Protein AF-A0A1H3JL12-F1 (afdb_monomer)

Structure (mmCIF, N/CA/C/O backbone):
data_AF-A0A1H3JL12-F1
#
_entry.id   AF-A0A1H3JL12-F1
#
loop_
_atom_site.group_PDB
_atom_site.id
_atom_site.type_symbol
_atom_site.label_atom_id
_atom_site.label_alt_id
_atom_site.label_comp_id
_atom_site.label_asym_id
_atom_site.label_entity_id
_atom_site.label_seq_id
_atom_site.pdbx_PDB_ins_code
_atom_site.Cartn_x
_atom_site.Cartn_y
_atom_site.Cartn_z
_atom_site.occupancy
_atom_site.B_iso_or_equiv
_atom_site.auth_seq_id
_atom_site.auth_comp_id
_atom_site.auth_asym_id
_atom_site.auth_atom_id
_atom_site.pdbx_PDB_model_num
ATOM 1 N N . MET A 1 1 ? -4.966 -28.910 -11.181 1.00 31.55 1 MET A N 1
ATOM 2 C CA . MET A 1 1 ? -4.082 -27.779 -10.837 1.00 31.55 1 MET A CA 1
ATOM 3 C C . MET A 1 1 ? -4.865 -26.517 -11.137 1.00 31.55 1 MET A C 1
ATOM 5 O O . MET A 1 1 ? -4.884 -26.071 -12.277 1.00 31.55 1 MET A O 1
ATOM 9 N N . ASP A 1 2 ? -5.609 -26.031 -10.147 1.00 31.23 2 ASP A N 1
ATOM 10 C CA . ASP A 1 2 ? -6.375 -24.792 -10.249 1.00 31.23 2 ASP A CA 1
ATOM 11 C C . ASP A 1 2 ? -5.407 -23.614 -10.208 1.00 31.23 2 ASP A C 1
ATOM 13 O O . ASP A 1 2 ? -4.906 -23.225 -9.154 1.00 31.23 2 ASP A O 1
ATOM 17 N N . VAL A 1 3 ? -5.101 -23.073 -11.386 1.00 41.12 3 VAL A N 1
ATOM 18 C CA . VAL A 1 3 ? -4.486 -21.753 -11.497 1.00 41.12 3 VAL A CA 1
ATOM 19 C C . VAL A 1 3 ? -5.479 -20.785 -10.875 1.00 41.12 3 VAL A C 1
ATOM 21 O O . VAL A 1 3 ? -6.585 -20.627 -11.393 1.00 41.12 3 VAL A O 1
ATOM 24 N N . LEU A 1 4 ? -5.095 -20.194 -9.743 1.00 40.97 4 LEU A N 1
ATOM 25 C CA . LEU A 1 4 ? -5.837 -19.158 -9.037 1.00 40.97 4 LEU A CA 1
ATOM 26 C C . LEU A 1 4 ? -6.326 -18.120 -10.055 1.00 40.97 4 LEU A C 1
ATOM 28 O O . LEU A 1 4 ? -5.574 -17.254 -10.500 1.00 40.97 4 LEU A O 1
ATOM 32 N N . LYS A 1 5 ? -7.601 -18.217 -10.446 1.00 38.97 5 LYS A N 1
ATOM 33 C CA . LYS A 1 5 ? -8.329 -17.137 -11.110 1.00 38.97 5 LYS A CA 1
ATOM 34 C C . LYS A 1 5 ? -8.512 -16.049 -10.059 1.00 38.97 5 LYS A C 1
ATOM 36 O O . LYS A 1 5 ? -9.578 -15.932 -9.463 1.00 38.97 5 LYS A O 1
ATOM 41 N N . GLY A 1 6 ? -7.450 -15.289 -9.804 1.00 45.22 6 GLY A N 1
ATOM 42 C CA . GLY A 1 6 ? -7.568 -13.999 -9.152 1.00 45.22 6 GLY A CA 1
ATOM 43 C C . GLY A 1 6 ? -8.595 -13.202 -9.943 1.00 45.22 6 GLY A C 1
ATOM 44 O O . GLY A 1 6 ? -8.443 -12.998 -11.152 1.00 45.22 6 GLY A O 1
ATOM 45 N N . THR A 1 7 ? -9.712 -12.867 -9.308 1.00 47.78 7 THR A N 1
ATOM 46 C CA . THR A 1 7 ? -10.711 -11.975 -9.886 1.00 47.78 7 THR A CA 1
ATOM 47 C C . THR A 1 7 ? -10.002 -10.656 -10.178 1.00 47.78 7 THR A C 1
ATOM 49 O O . THR A 1 7 ? -9.762 -9.862 -9.278 1.00 47.78 7 THR A O 1
ATOM 52 N N . ARG A 1 8 ? -9.642 -10.424 -11.448 1.00 59.06 8 ARG A N 1
ATOM 53 C CA . ARG A 1 8 ? -8.947 -9.201 -11.902 1.00 59.06 8 ARG A CA 1
ATOM 54 C C . ARG A 1 8 ? -9.769 -7.924 -11.688 1.00 59.06 8 ARG A C 1
ATOM 56 O O . ARG A 1 8 ? -9.267 -6.828 -11.869 1.00 59.06 8 ARG A O 1
ATOM 63 N N . THR A 1 9 ? -11.037 -8.069 -11.322 1.00 63.19 9 THR A N 1
ATOM 64 C CA . THR A 1 9 ? -12.017 -6.998 -11.175 1.00 63.19 9 THR A CA 1
ATOM 65 C C . THR A 1 9 ? -12.471 -6.895 -9.725 1.00 63.19 9 THR A C 1
ATOM 67 O O . THR A 1 9 ? -12.793 -7.909 -9.104 1.00 63.19 9 THR A O 1
ATOM 70 N N . GLY A 1 10 ? -12.567 -5.673 -9.206 1.00 78.81 10 GLY A N 1
ATOM 71 C CA . GLY A 1 10 ? -13.018 -5.400 -7.840 1.00 78.81 10 GLY A CA 1
ATOM 72 C C . GLY A 1 10 ? -12.094 -4.442 -7.098 1.00 78.81 10 GLY A C 1
ATOM 73 O O . GLY A 1 10 ? -11.065 -4.014 -7.616 1.00 78.81 10 GLY A O 1
ATOM 74 N N . THR A 1 11 ? -12.479 -4.057 -5.887 1.00 88.38 11 THR A N 1
ATOM 75 C CA . THR A 1 11 ? -11.679 -3.172 -5.034 1.00 88.38 11 THR A CA 1
ATOM 76 C C . THR A 1 11 ? -10.364 -3.862 -4.652 1.00 88.38 11 THR A C 1
ATOM 78 O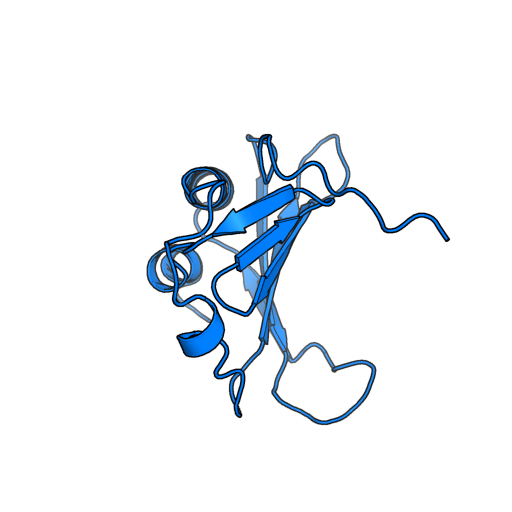 O . THR A 1 11 ? -10.403 -4.958 -4.100 1.00 88.38 11 THR A O 1
ATOM 81 N N . LEU A 1 12 ? -9.217 -3.225 -4.918 1.00 92.12 12 LEU A N 1
ATOM 82 C CA . LEU A 1 12 ? -7.890 -3.778 -4.612 1.00 92.12 12 LEU A CA 1
ATOM 83 C C . LEU A 1 12 ? -7.690 -3.924 -3.100 1.00 92.12 12 LEU A C 1
ATOM 85 O O . LEU A 1 12 ? -7.265 -4.965 -2.617 1.00 92.12 12 LEU A O 1
ATOM 89 N N . VAL A 1 13 ? -8.038 -2.882 -2.346 1.00 94.44 13 VAL A N 1
ATOM 90 C CA . VAL A 1 13 ? -8.000 -2.881 -0.878 1.00 94.44 13 VAL A CA 1
ATOM 91 C C . VAL A 1 13 ? -9.240 -2.206 -0.321 1.00 94.44 13 VAL A C 1
ATOM 93 O O . VAL A 1 13 ? -9.699 -1.197 -0.846 1.00 94.44 13 VAL A O 1
ATOM 96 N N . ALA A 1 14 ? -9.804 -2.725 0.765 1.00 93.38 14 ALA A N 1
ATOM 97 C CA . ALA A 1 14 ? -10.997 -2.122 1.347 1.00 93.38 14 ALA A CA 1
ATOM 98 C C . ALA A 1 14 ? -10.741 -0.677 1.829 1.00 93.38 14 ALA A C 1
ATOM 100 O O . ALA A 1 14 ? -9.633 -0.368 2.281 1.00 93.38 14 ALA A O 1
ATOM 101 N N . PRO A 1 15 ? -11.749 0.213 1.787 1.00 92.12 15 PRO A N 1
ATOM 102 C CA . PRO A 1 15 ? -11.643 1.523 2.422 1.00 92.12 15 PRO A CA 1
ATOM 103 C C . PRO A 1 15 ? -11.560 1.394 3.953 1.00 92.12 15 PRO A C 1
ATOM 105 O O . PRO A 1 15 ? -11.876 0.348 4.522 1.00 92.12 15 PRO A O 1
ATOM 108 N N . GLY A 1 16 ? -11.166 2.479 4.626 1.00 92.56 16 GLY A N 1
ATOM 109 C CA . GLY A 1 16 ? -11.152 2.548 6.093 1.00 92.56 16 GLY A CA 1
ATOM 110 C C . GLY A 1 16 ? -9.924 1.922 6.756 1.00 92.56 16 GLY A C 1
ATOM 111 O O . GLY A 1 16 ? -10.011 1.492 7.905 1.00 92.56 16 GLY A O 1
ATOM 112 N N . ALA A 1 17 ? -8.792 1.852 6.049 1.00 96.50 17 ALA A N 1
ATOM 113 C CA . ALA A 1 17 ? -7.522 1.480 6.664 1.00 96.50 17 ALA A CA 1
ATOM 114 C C . ALA A 1 17 ? -7.156 2.494 7.757 1.00 96.50 17 ALA A C 1
ATOM 116 O O . ALA A 1 17 ? -7.190 3.704 7.526 1.00 96.50 17 ALA A O 1
ATOM 117 N N . THR A 1 18 ? -6.813 1.997 8.944 1.00 96.75 18 THR A N 1
ATOM 118 C CA . THR A 1 18 ? -6.406 2.822 10.093 1.00 96.75 18 THR A CA 1
ATOM 119 C C . THR A 1 18 ? -4.898 2.830 10.292 1.00 96.75 18 THR A C 1
ATOM 121 O O . THR A 1 18 ? -4.370 3.718 10.956 1.00 96.75 18 THR A O 1
ATOM 124 N N . THR A 1 19 ? -4.191 1.872 9.693 1.00 97.19 19 THR A N 1
ATOM 125 C CA . THR A 1 19 ? -2.730 1.835 9.641 1.00 97.19 19 THR A CA 1
ATOM 126 C C . THR A 1 19 ? -2.271 1.474 8.234 1.00 97.19 19 THR A C 1
ATOM 128 O O . THR A 1 19 ? -2.952 0.748 7.510 1.00 97.19 19 THR A O 1
ATOM 131 N N . ALA A 1 20 ? -1.120 2.006 7.831 1.00 97.50 20 ALA A N 1
ATOM 132 C CA . ALA A 1 20 ? -0.456 1.614 6.597 1.00 97.50 20 ALA A CA 1
ATOM 133 C C . ALA A 1 20 ? 1.058 1.600 6.822 1.00 97.50 20 ALA A C 1
ATOM 135 O O . ALA A 1 20 ? 1.641 2.602 7.245 1.00 97.50 20 ALA A O 1
ATOM 136 N N . LEU A 1 21 ? 1.678 0.454 6.558 1.00 97.06 21 LEU A N 1
ATOM 137 C CA . LEU A 1 21 ? 3.114 0.236 6.681 1.00 97.06 21 LEU A CA 1
ATOM 138 C C . LEU A 1 21 ? 3.739 0.058 5.300 1.00 97.06 21 LEU A C 1
ATOM 140 O O . LEU A 1 21 ? 3.165 -0.605 4.439 1.00 97.06 21 LEU A O 1
ATOM 144 N N . LEU A 1 22 ? 4.929 0.621 5.127 1.00 95.62 22 LEU A N 1
ATOM 145 C CA . LEU A 1 22 ? 5.840 0.329 4.031 1.00 95.62 22 LEU A CA 1
ATOM 146 C C . LEU A 1 22 ? 6.959 -0.547 4.584 1.00 95.62 22 LEU A 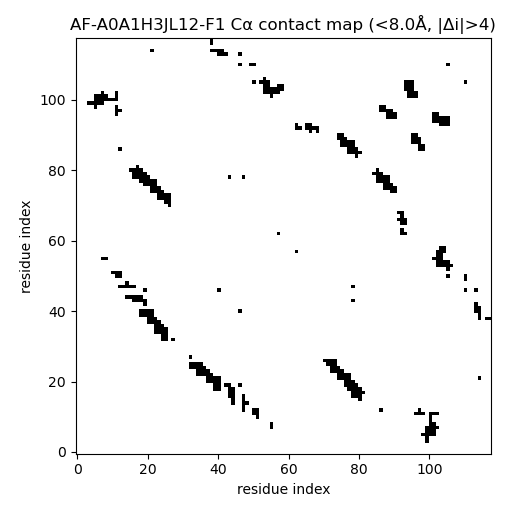C 1
ATOM 148 O O . LEU A 1 22 ? 7.768 -0.076 5.385 1.00 95.62 22 LEU A O 1
ATOM 152 N N . CYS A 1 23 ? 6.995 -1.803 4.159 1.00 93.12 23 CYS A N 1
ATOM 153 C CA . CYS A 1 23 ? 8.092 -2.724 4.413 1.00 93.12 23 CYS A CA 1
ATOM 154 C C . CYS A 1 23 ? 9.099 -2.614 3.268 1.00 93.12 23 CYS A C 1
ATOM 156 O O . CYS A 1 23 ? 8.738 -2.794 2.103 1.00 93.12 23 CYS A O 1
ATOM 158 N N . VAL A 1 24 ? 10.350 -2.314 3.608 1.00 90.88 24 VAL A N 1
ATOM 159 C CA . VAL A 1 24 ? 11.452 -2.152 2.659 1.00 90.88 24 VAL A CA 1
ATOM 160 C C . VAL A 1 24 ? 12.402 -3.332 2.806 1.00 90.88 24 VAL A C 1
ATOM 162 O O . VAL A 1 24 ? 12.971 -3.548 3.882 1.00 90.88 24 VAL A O 1
ATOM 165 N N . TYR A 1 25 ? 12.578 -4.079 1.723 1.00 86.75 25 TYR A N 1
ATOM 166 C CA . TYR A 1 25 ? 13.487 -5.216 1.644 1.00 86.75 25 TYR A CA 1
ATOM 167 C C . TYR A 1 25 ? 14.710 -4.837 0.800 1.00 86.75 25 TYR A C 1
ATOM 169 O O . TYR A 1 25 ? 14.547 -4.355 -0.328 1.00 86.75 25 TYR A O 1
ATOM 177 N N . PRO A 1 26 ? 15.936 -5.031 1.317 1.00 83.50 26 PRO A N 1
ATOM 178 C CA . PRO A 1 26 ? 17.140 -4.813 0.536 1.00 83.50 26 PRO A CA 1
ATOM 179 C C . PRO A 1 26 ? 17.214 -5.841 -0.596 1.00 83.50 26 PRO A C 1
ATOM 181 O O . PRO A 1 26 ? 16.768 -6.979 -0.456 1.00 83.50 26 PRO A O 1
ATOM 184 N N . PHE A 1 27 ? 17.817 -5.451 -1.717 1.00 76.94 27 PHE A N 1
ATOM 185 C CA . PHE A 1 27 ? 18.052 -6.363 -2.832 1.00 76.94 27 PHE A CA 1
ATOM 186 C C . PHE A 1 27 ? 19.212 -7.310 -2.498 1.00 76.94 27 PHE A C 1
ATOM 188 O O . PHE A 1 27 ? 20.371 -7.026 -2.803 1.00 76.94 27 PHE A O 1
ATOM 195 N N . VAL A 1 28 ? 18.903 -8.418 -1.826 1.00 74.50 28 VAL A N 1
ATOM 196 C CA . VAL A 1 28 ? 19.864 -9.466 -1.457 1.00 74.50 28 VAL A CA 1
ATOM 197 C C . VAL A 1 28 ? 19.376 -10.826 -1.948 1.00 74.50 28 VAL A C 1
ATOM 199 O O . VAL A 1 28 ? 18.189 -11.130 -1.894 1.00 74.50 28 VAL A O 1
ATOM 202 N N . SER A 1 29 ? 20.298 -11.662 -2.429 1.00 67.75 29 SER A N 1
ATOM 203 C CA . SER A 1 29 ? 19.994 -12.998 -2.965 1.00 67.75 29 SER A CA 1
ATOM 204 C C . SER A 1 29 ? 19.907 -14.059 -1.856 1.00 67.75 29 SER A C 1
ATOM 206 O O . SER A 1 29 ? 20.550 -15.106 -1.940 1.00 67.75 29 SER A O 1
ATOM 208 N N . THR A 1 30 ? 19.152 -13.779 -0.793 1.00 75.94 30 THR A N 1
ATOM 209 C CA . THR A 1 30 ? 18.908 -14.711 0.320 1.00 75.94 30 THR A CA 1
ATOM 210 C C . THR A 1 30 ? 17.410 -14.922 0.494 1.00 75.94 30 THR A C 1
ATOM 212 O O . THR A 1 30 ? 16.673 -13.942 0.571 1.00 75.94 30 THR A O 1
ATOM 215 N N . ASP A 1 31 ? 16.975 -16.179 0.576 1.00 76.12 31 ASP A N 1
ATOM 216 C CA . ASP A 1 31 ? 15.581 -16.568 0.809 1.00 76.12 31 ASP A CA 1
ATOM 217 C C . ASP A 1 31 ? 15.458 -17.248 2.190 1.00 76.12 31 ASP A C 1
ATOM 219 O O . ASP A 1 31 ? 16.181 -18.220 2.436 1.00 76.12 31 ASP A O 1
ATOM 223 N N . PRO A 1 32 ? 14.613 -16.749 3.117 1.00 79.12 32 PRO A N 1
ATOM 224 C CA . PRO A 1 32 ? 13.757 -15.565 2.986 1.00 79.12 32 PRO A CA 1
ATOM 225 C C . PRO A 1 32 ? 14.546 -14.252 2.949 1.00 79.12 32 PRO A C 1
ATOM 227 O O . PRO A 1 32 ? 15.566 -14.101 3.626 1.00 79.12 32 PRO A O 1
ATOM 230 N N . MET A 1 33 ? 14.042 -13.270 2.191 1.00 81.12 33 MET A N 1
ATOM 231 C CA . MET A 1 33 ? 14.611 -11.920 2.195 1.00 81.12 33 MET A CA 1
ATOM 232 C C . MET A 1 33 ? 14.431 -11.282 3.582 1.00 81.12 33 MET A C 1
ATOM 234 O O . MET A 1 33 ? 13.300 -11.204 4.075 1.00 81.12 33 MET A O 1
ATOM 238 N N . PRO A 1 34 ? 15.507 -10.793 4.225 1.00 85.94 34 PRO A N 1
ATOM 239 C CA . PRO A 1 34 ? 15.395 -10.131 5.515 1.00 85.94 34 PRO A CA 1
ATOM 240 C C . PRO A 1 34 ? 14.670 -8.789 5.363 1.00 85.94 34 PRO A C 1
ATOM 242 O O . PRO A 1 34 ? 14.963 -8.010 4.458 1.00 85.94 34 PRO A O 1
ATOM 245 N N . LEU A 1 35 ? 13.742 -8.490 6.273 1.00 87.44 35 LEU A N 1
ATOM 246 C CA . LEU A 1 35 ? 13.109 -7.174 6.345 1.00 87.44 35 LEU A CA 1
ATOM 247 C C . LEU A 1 35 ? 14.156 -6.128 6.748 1.00 87.44 35 LEU A C 1
ATOM 249 O O . LEU A 1 35 ? 14.767 -6.246 7.809 1.00 87.44 35 LEU A O 1
ATOM 253 N N . GLY A 1 36 ? 14.357 -5.107 5.916 1.00 86.75 36 GLY A N 1
ATOM 254 C CA . GLY A 1 36 ? 15.337 -4.053 6.174 1.00 86.75 36 GLY A CA 1
ATOM 255 C C . GLY A 1 36 ? 14.783 -2.959 7.080 1.00 86.75 36 GLY A C 1
ATOM 256 O O . GLY A 1 36 ? 15.301 -2.714 8.168 1.00 86.75 36 GLY A O 1
ATOM 257 N N . LYS A 1 37 ? 13.724 -2.282 6.628 1.00 90.75 37 LYS A N 1
ATOM 258 C CA . LYS A 1 37 ? 13.093 -1.173 7.359 1.00 90.75 37 LYS A CA 1
ATOM 259 C C . LYS A 1 37 ? 11.577 -1.235 7.269 1.00 90.75 37 LYS A C 1
ATOM 261 O O . LYS A 1 37 ? 11.017 -1.804 6.334 1.00 90.75 37 LYS A O 1
ATOM 266 N N . THR A 1 38 ? 10.920 -0.599 8.234 1.00 93.31 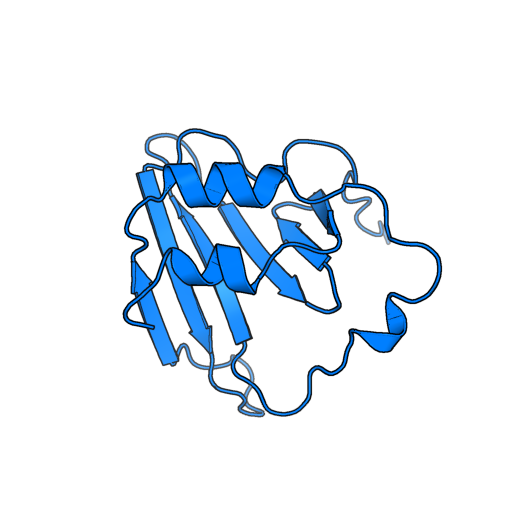38 THR A N 1
ATOM 267 C CA . THR A 1 38 ? 9.482 -0.336 8.186 1.00 93.31 38 THR A CA 1
ATOM 268 C C . THR A 1 38 ? 9.212 1.139 8.415 1.00 93.31 38 THR A C 1
ATOM 270 O O . THR A 1 38 ? 9.875 1.786 9.225 1.00 93.31 38 THR A O 1
ATOM 273 N N . HIS A 1 39 ? 8.230 1.671 7.695 1.00 95.19 39 HIS A N 1
ATOM 274 C CA . HIS A 1 39 ? 7.794 3.054 7.838 1.00 95.19 39 HIS A CA 1
ATOM 275 C C . HIS A 1 39 ? 6.274 3.100 7.949 1.00 95.19 39 HIS A C 1
ATOM 277 O O . HIS A 1 39 ? 5.571 2.363 7.261 1.00 95.19 39 HIS A O 1
ATOM 283 N N . THR A 1 40 ? 5.754 4.003 8.775 1.00 95.88 40 THR A N 1
ATOM 284 C CA . THR A 1 40 ? 4.309 4.227 8.915 1.00 95.88 40 THR A CA 1
ATOM 285 C C . THR A 1 40 ? 3.873 5.393 8.037 1.00 95.88 40 THR A C 1
ATOM 287 O O . THR A 1 40 ? 4.554 6.419 7.977 1.00 95.88 40 THR A O 1
ATOM 290 N N . ALA A 1 41 ? 2.745 5.236 7.347 1.00 95.69 41 ALA A N 1
ATOM 291 C CA . ALA A 1 41 ? 2.186 6.286 6.510 1.00 95.69 41 ALA A CA 1
ATOM 292 C C . ALA A 1 41 ? 1.638 7.431 7.365 1.00 95.69 41 ALA A C 1
ATOM 294 O O . ALA A 1 41 ? 1.091 7.204 8.446 1.00 95.69 41 ALA A O 1
ATOM 295 N N . LYS A 1 42 ? 1.695 8.656 6.836 1.00 93.00 42 LYS A N 1
ATOM 296 C CA . LYS A 1 42 ? 1.007 9.808 7.446 1.00 93.00 42 LYS A CA 1
ATOM 297 C C . LYS A 1 42 ? -0.517 9.739 7.310 1.00 93.00 42 LYS A C 1
ATOM 299 O O . LYS A 1 42 ? -1.219 10.247 8.175 1.00 93.00 42 LYS A O 1
ATOM 304 N N . ASP A 1 43 ? -1.007 9.129 6.232 1.00 95.88 43 ASP A N 1
ATOM 305 C CA . ASP A 1 43 ? -2.435 9.018 5.920 1.00 95.88 43 ASP A CA 1
ATOM 306 C C . ASP A 1 43 ? -2.768 7.614 5.373 1.00 95.88 43 ASP A C 1
ATOM 308 O O . ASP A 1 43 ? -2.746 7.389 4.160 1.00 95.88 43 ASP A O 1
ATOM 312 N N . PRO A 1 44 ? -3.060 6.643 6.258 1.00 96.06 44 PRO A N 1
ATOM 313 C CA . PRO A 1 44 ? -3.439 5.287 5.862 1.00 96.06 44 PRO A CA 1
ATOM 314 C C . PRO A 1 44 ? -4.683 5.204 4.969 1.00 96.06 44 PRO A C 1
ATOM 316 O O . PRO A 1 44 ? -4.748 4.363 4.069 1.00 96.06 44 PRO A O 1
ATOM 319 N N . ALA A 1 45 ? -5.668 6.077 5.186 1.00 95.19 45 ALA A N 1
ATOM 320 C CA . ALA A 1 45 ? -6.890 6.092 4.389 1.00 95.19 45 ALA A CA 1
ATOM 321 C C . ALA A 1 45 ? -6.613 6.601 2.965 1.00 95.19 45 ALA A C 1
ATOM 323 O O . ALA A 1 45 ? -7.131 6.039 1.995 1.00 95.19 45 ALA A O 1
ATOM 324 N N . GLY A 1 46 ? -5.753 7.614 2.831 1.00 95.44 46 GLY A N 1
ATOM 325 C CA . GLY A 1 46 ? -5.272 8.120 1.547 1.00 95.44 46 GLY A CA 1
ATOM 326 C C . GLY A 1 46 ? -4.502 7.075 0.739 1.00 95.44 46 GLY A C 1
ATOM 327 O O . GLY A 1 46 ? -4.736 6.959 -0.466 1.00 95.44 46 GLY A O 1
ATOM 328 N N . VAL A 1 47 ? -3.678 6.248 1.395 1.00 95.12 47 VAL A N 1
ATOM 329 C CA . VAL A 1 47 ? -3.001 5.102 0.755 1.00 95.12 47 VAL A CA 1
ATOM 330 C C . VAL A 1 47 ? -4.026 4.157 0.124 1.00 95.12 47 VAL A C 1
ATOM 332 O O . VAL A 1 47 ? -3.937 3.853 -1.066 1.00 95.12 47 VAL A O 1
ATOM 335 N N . ALA A 1 48 ? -5.031 3.724 0.895 1.00 94.38 48 ALA A N 1
ATOM 336 C CA . ALA A 1 48 ? -6.080 2.830 0.400 1.00 94.38 48 ALA A CA 1
ATOM 337 C C . ALA A 1 48 ? -6.855 3.447 -0.773 1.00 94.38 48 ALA A C 1
ATOM 339 O O . ALA A 1 48 ? -7.197 2.759 -1.736 1.00 94.38 48 ALA A O 1
ATOM 340 N N . LYS A 1 49 ? -7.127 4.754 -0.705 1.00 94.00 49 LYS A N 1
ATOM 341 C CA . LYS A 1 49 ? -7.821 5.482 -1.768 1.00 94.00 49 LYS A CA 1
ATOM 342 C C . LYS A 1 49 ? -7.005 5.487 -3.061 1.00 94.00 49 LYS A C 1
ATOM 344 O O . LYS A 1 49 ? -7.551 5.105 -4.089 1.00 94.00 49 LYS A O 1
ATOM 349 N N . LEU A 1 50 ? -5.728 5.870 -3.006 1.00 93.00 50 LEU A N 1
ATOM 350 C CA . LEU A 1 50 ? -4.856 5.940 -4.185 1.00 93.00 50 LEU A CA 1
ATOM 351 C C . LEU A 1 50 ? -4.651 4.563 -4.830 1.00 93.00 50 LEU A C 1
ATOM 353 O O . LEU A 1 50 ? -4.717 4.425 -6.046 1.00 93.00 50 LEU A O 1
ATOM 357 N N . LEU A 1 51 ? -4.460 3.518 -4.026 1.00 92.19 51 LEU A N 1
ATOM 358 C CA . LEU A 1 51 ? -4.317 2.151 -4.534 1.00 92.19 51 LEU A CA 1
ATOM 359 C C . LEU A 1 51 ? -5.527 1.696 -5.366 1.00 92.19 51 LEU A C 1
ATOM 361 O O . LEU A 1 51 ? -5.372 0.975 -6.347 1.00 92.19 51 LEU A O 1
ATOM 365 N N . ASN A 1 52 ? -6.727 2.152 -5.010 1.00 91.94 52 ASN A N 1
ATOM 366 C CA . ASN A 1 52 ? -7.952 1.823 -5.735 1.00 91.94 52 ASN A CA 1
ATOM 367 C C . ASN A 1 52 ? -8.216 2.706 -6.966 1.00 91.94 52 ASN A C 1
ATOM 369 O O . ASN A 1 52 ? -9.161 2.416 -7.697 1.00 91.94 52 ASN A O 1
ATOM 373 N N . THR A 1 53 ? -7.426 3.758 -7.220 1.00 90.50 53 THR A N 1
ATOM 374 C CA . THR A 1 53 ? -7.538 4.543 -8.466 1.00 90.50 53 THR A CA 1
ATOM 375 C C . THR A 1 53 ? -6.749 3.932 -9.620 1.00 90.50 53 THR A C 1
ATOM 377 O O . THR A 1 53 ? -6.915 4.365 -10.757 1.00 90.50 53 THR A O 1
ATOM 380 N N . ALA A 1 54 ? -5.886 2.949 -9.346 1.00 87.38 54 ALA A N 1
ATOM 381 C CA . ALA A 1 54 ? -5.122 2.259 -10.374 1.00 87.38 54 ALA A CA 1
ATOM 382 C C . ALA A 1 54 ? -6.066 1.484 -11.331 1.00 87.38 54 ALA A C 1
ATOM 384 O O . ALA A 1 54 ? -6.989 0.802 -10.860 1.00 87.38 54 ALA A O 1
ATOM 385 N N . PRO A 1 55 ? -5.868 1.574 -12.659 1.00 86.94 55 PRO A N 1
ATOM 386 C CA . PRO A 1 55 ? -6.664 0.847 -13.651 1.00 86.94 55 PRO A CA 1
ATOM 387 C C . PRO A 1 55 ? -6.718 -0.668 -13.411 1.00 86.94 55 PRO A C 1
ATOM 389 O O . PRO A 1 55 ? -5.737 -1.272 -12.988 1.00 86.94 55 PRO A O 1
ATOM 392 N N . ASP A 1 56 ? -7.854 -1.304 -13.698 1.00 84.94 56 ASP A N 1
ATOM 393 C CA . ASP A 1 56 ? -8.018 -2.772 -13.713 1.00 84.94 56 ASP A CA 1
ATOM 394 C C . ASP A 1 56 ? -7.774 -3.396 -15.096 1.00 84.94 56 ASP A C 1
ATOM 396 O O . ASP A 1 56 ? -7.812 -4.617 -15.252 1.00 84.94 56 ASP A O 1
ATOM 400 N N . THR A 1 57 ? -7.474 -2.573 -16.099 1.00 81.44 57 THR A N 1
ATOM 401 C CA . THR A 1 57 ? -7.084 -3.012 -17.437 1.00 81.44 57 THR A CA 1
ATOM 402 C C . THR A 1 57 ? -5.615 -2.700 -17.704 1.00 81.44 57 THR A C 1
ATOM 404 O O . THR A 1 57 ? -5.186 -1.578 -17.426 1.00 81.44 57 THR A O 1
ATOM 407 N N . PRO A 1 58 ? -4.850 -3.640 -18.283 1.00 74.88 58 PRO A N 1
ATOM 408 C CA . PRO A 1 58 ? -3.464 -3.390 -18.643 1.00 74.88 58 PRO A CA 1
ATOM 409 C C . PRO A 1 58 ? -3.359 -2.334 -19.754 1.00 74.88 58 PRO A C 1
ATOM 411 O O . PRO A 1 58 ? -4.188 -2.339 -20.672 1.00 74.88 58 PRO A O 1
ATOM 414 N N . PRO A 1 59 ? -2.333 -1.466 -19.736 1.00 68.00 59 PRO A N 1
ATOM 415 C CA . PRO A 1 59 ? -2.018 -0.623 -20.883 1.00 68.00 59 PRO A CA 1
ATOM 416 C C . PRO A 1 59 ? -1.603 -1.494 -22.084 1.00 68.00 59 PRO A C 1
ATOM 418 O O . PRO A 1 59 ? -0.823 -2.439 -21.954 1.00 68.00 59 PRO A O 1
ATOM 421 N N . ALA A 1 60 ? -2.101 -1.180 -23.280 1.00 66.94 60 ALA A N 1
ATOM 422 C CA . ALA A 1 60 ? -1.652 -1.819 -24.519 1.00 66.94 60 ALA A CA 1
ATOM 423 C C . ALA A 1 60 ? -0.331 -1.187 -25.021 1.00 66.94 60 ALA A C 1
ATOM 425 O O . ALA A 1 60 ? -0.228 0.040 -24.986 1.00 66.94 60 ALA A O 1
ATOM 426 N N . PRO A 1 61 ? 0.655 -1.927 -25.579 1.00 58.44 61 PRO A N 1
ATOM 427 C CA . PRO A 1 61 ? 0.979 -3.350 -25.451 1.00 58.44 61 PRO A CA 1
ATOM 428 C C . PRO A 1 61 ? 2.341 -3.599 -24.747 1.00 58.44 61 PRO A C 1
ATOM 430 O O . PRO A 1 61 ? 2.994 -4.592 -25.039 1.00 58.44 61 PRO A O 1
ATOM 433 N N . ASN A 1 62 ? 2.810 -2.723 -23.846 1.00 53.47 62 ASN A N 1
ATOM 434 C CA . ASN A 1 62 ? 4.214 -2.738 -23.385 1.00 53.47 62 ASN A CA 1
ATOM 435 C C . ASN A 1 62 ? 4.414 -2.897 -21.866 1.00 53.47 62 ASN A C 1
ATOM 437 O O . ASN A 1 62 ? 5.303 -2.253 -21.298 1.00 53.47 62 ASN A O 1
ATOM 441 N N . LEU A 1 63 ? 3.660 -3.781 -21.201 1.00 57.22 63 LEU A N 1
ATOM 442 C CA . LEU A 1 63 ? 3.971 -4.152 -19.808 1.00 57.22 63 LEU A CA 1
ATOM 443 C C . LEU A 1 63 ? 5.413 -4.687 -19.670 1.00 57.22 63 LEU A C 1
ATOM 445 O O . LEU A 1 63 ? 6.093 -4.370 -18.693 1.00 57.22 63 LEU A O 1
ATOM 449 N N . ASP A 1 64 ? 5.919 -5.372 -20.702 1.00 53.12 64 ASP A N 1
ATOM 450 C CA . ASP A 1 64 ? 7.254 -5.987 -20.739 1.00 53.12 64 ASP A CA 1
ATOM 451 C C . ASP A 1 64 ? 8.406 -4.981 -20.568 1.00 53.12 64 ASP A C 1
ATOM 453 O O . ASP A 1 64 ? 9.437 -5.301 -19.978 1.00 53.12 64 ASP A O 1
ATOM 457 N N . SER A 1 65 ? 8.228 -3.732 -21.017 1.00 52.31 65 SER A N 1
ATOM 458 C CA . SER A 1 65 ? 9.264 -2.688 -20.922 1.00 52.31 65 SER A CA 1
ATOM 459 C C . SER A 1 65 ? 9.441 -2.107 -19.510 1.00 52.31 65 SER A C 1
ATOM 461 O O . SER A 1 65 ? 10.446 -1.452 -19.231 1.00 52.31 65 SER A O 1
ATOM 463 N N . SER A 1 66 ? 8.492 -2.370 -18.603 1.00 53.47 66 SER A N 1
ATOM 464 C CA . SER A 1 66 ? 8.494 -1.861 -17.223 1.00 53.47 66 SER A CA 1
ATOM 465 C C . SER A 1 66 ? 9.078 -2.844 -16.195 1.00 53.47 66 SER A C 1
ATOM 467 O O . SER A 1 66 ? 9.357 -2.460 -15.057 1.00 53.47 66 SER A O 1
ATOM 469 N N . CYS A 1 67 ? 9.333 -4.096 -16.594 1.00 58.62 67 CYS A N 1
ATOM 470 C CA . CYS A 1 67 ? 9.869 -5.170 -15.748 1.00 58.62 67 CYS A CA 1
ATOM 471 C C . CYS A 1 67 ? 11.395 -5.112 -15.545 1.00 58.62 67 CYS A C 1
ATOM 473 O O . CYS A 1 67 ? 12.069 -6.140 -15.510 1.00 58.62 67 CYS A O 1
ATOM 475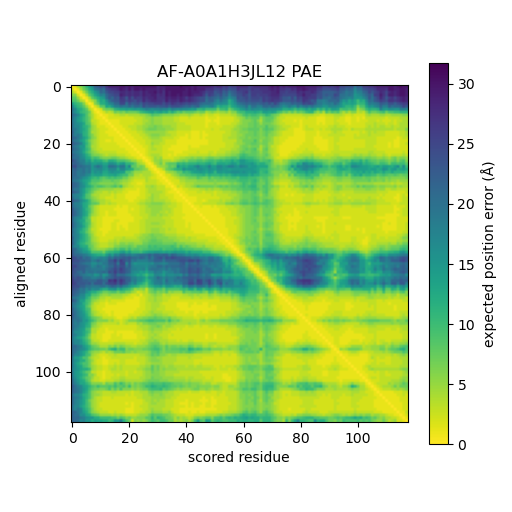 N N . LEU A 1 68 ? 11.981 -3.928 -15.366 1.00 54.41 68 LEU A N 1
ATOM 476 C CA . LEU A 1 68 ? 13.389 -3.831 -14.967 1.00 54.41 68 LEU A CA 1
ATOM 477 C C . LEU A 1 68 ? 13.513 -3.907 -13.438 1.00 54.41 68 LEU A C 1
ATOM 479 O O . LEU A 1 68 ? 13.828 -2.925 -12.767 1.00 54.41 68 LEU A O 1
ATOM 483 N N . ALA A 1 69 ? 13.275 -5.097 -12.879 1.00 53.88 69 ALA A N 1
ATOM 484 C CA . ALA A 1 69 ? 13.577 -5.422 -11.482 1.00 53.88 69 ALA A CA 1
ATOM 485 C C . ALA A 1 69 ? 15.079 -5.729 -11.312 1.00 53.88 69 ALA A C 1
ATOM 487 O O . ALA A 1 69 ? 15.473 -6.843 -10.980 1.00 53.88 69 ALA A O 1
ATOM 488 N N . GLY A 1 70 ? 15.939 -4.748 -11.596 1.00 46.75 70 GLY A N 1
ATOM 489 C CA . GLY A 1 70 ? 17.390 -4.879 -11.449 1.00 46.75 70 GLY A CA 1
ATOM 490 C C . GLY A 1 70 ? 17.933 -3.993 -10.331 1.00 46.75 70 GLY A C 1
ATOM 491 O O . GLY A 1 70 ? 18.024 -2.780 -10.511 1.00 46.75 70 GLY A O 1
ATOM 492 N N . GLY A 1 71 ? 18.318 -4.586 -9.195 1.00 54.88 71 GLY A N 1
ATOM 493 C CA . GLY A 1 71 ? 19.211 -3.950 -8.214 1.00 54.88 71 GLY A CA 1
ATOM 494 C C . GLY A 1 71 ? 18.611 -2.877 -7.296 1.00 54.88 71 GLY A C 1
ATOM 495 O O . GLY A 1 71 ? 19.362 -2.050 -6.786 1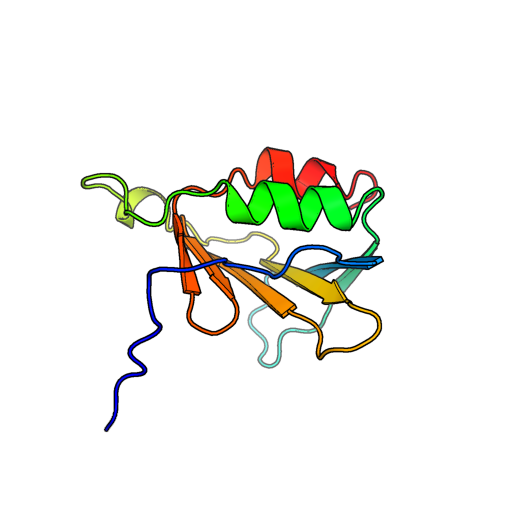.00 54.88 71 GLY A O 1
ATOM 496 N N . LYS A 1 72 ? 17.287 -2.847 -7.091 1.00 68.25 72 LYS A N 1
ATOM 497 C CA . LYS A 1 72 ? 16.612 -1.858 -6.225 1.00 68.25 72 LYS A CA 1
ATOM 498 C C . LYS A 1 72 ? 15.857 -2.521 -5.075 1.00 68.25 72 LYS A C 1
ATOM 500 O O . LYS A 1 72 ? 15.482 -3.686 -5.173 1.00 68.25 72 LYS A O 1
ATOM 505 N N . GLU A 1 73 ? 15.638 -1.755 -4.007 1.00 73.88 73 GLU A N 1
ATOM 506 C CA . GLU A 1 73 ? 14.803 -2.155 -2.870 1.00 73.88 73 GLU A CA 1
ATOM 507 C C . GLU A 1 73 ? 13.421 -2.629 -3.328 1.00 73.88 73 GLU A C 1
ATOM 509 O O . GLU A 1 73 ? 12.832 -2.069 -4.258 1.00 73.88 73 GLU A O 1
ATOM 514 N N . GLN A 1 74 ? 12.903 -3.650 -2.648 1.00 82.00 74 GLN A N 1
ATOM 515 C CA . GLN A 1 74 ? 11.553 -4.150 -2.866 1.00 82.00 74 GLN A CA 1
ATOM 516 C C . GLN A 1 74 ? 10.618 -3.627 -1.780 1.00 82.00 74 GLN A C 1
ATOM 518 O O . GLN A 1 74 ? 10.978 -3.557 -0.602 1.00 82.00 74 GLN A O 1
ATOM 523 N N . TYR A 1 75 ? 9.406 -3.268 -2.192 1.00 86.81 75 TYR A N 1
ATOM 524 C CA . TYR A 1 75 ? 8.398 -2.690 -1.318 1.00 86.81 75 TYR A CA 1
ATOM 525 C C . TYR A 1 75 ? 7.212 -3.628 -1.165 1.00 86.81 75 TYR A C 1
ATOM 527 O O . TYR A 1 75 ? 6.696 -4.172 -2.142 1.00 86.81 75 TYR A O 1
ATOM 535 N N . LEU A 1 76 ? 6.747 -3.752 0.072 1.00 91.38 76 LEU A N 1
ATOM 536 C CA . LEU A 1 76 ? 5.495 -4.410 0.406 1.00 91.38 76 LEU A CA 1
ATOM 537 C C . LEU A 1 76 ? 4.690 -3.461 1.289 1.00 91.38 76 LEU A C 1
ATOM 539 O O . LEU A 1 76 ? 5.208 -2.922 2.269 1.00 91.38 76 LEU A O 1
ATOM 543 N N . PHE A 1 77 ? 3.436 -3.223 0.920 1.00 94.81 77 PHE A N 1
ATOM 544 C CA . PHE A 1 77 ? 2.555 -2.326 1.657 1.00 94.81 77 PHE A CA 1
ATOM 545 C C . PHE A 1 77 ? 1.575 -3.153 2.483 1.00 94.81 77 PHE A C 1
ATOM 547 O O . PHE A 1 77 ? 0.954 -4.081 1.967 1.00 94.81 77 PHE A O 1
ATOM 554 N N . VAL A 1 78 ? 1.421 -2.827 3.763 1.00 96.94 78 VAL A N 1
ATOM 555 C CA . VAL A 1 78 ? 0.498 -3.529 4.666 1.00 96.94 78 VAL A CA 1
ATOM 556 C C . VAL A 1 78 ? -0.521 -2.539 5.202 1.00 96.94 78 VAL A C 1
ATOM 558 O O . VAL A 1 78 ? -0.152 -1.603 5.907 1.00 96.94 78 VAL A O 1
ATOM 561 N N . LEU A 1 79 ? -1.798 -2.742 4.883 1.00 97.88 79 LEU A N 1
ATOM 562 C CA . LEU A 1 79 ? -2.901 -1.915 5.367 1.00 97.88 79 LEU A CA 1
ATOM 563 C C . LEU A 1 79 ? -3.633 -2.647 6.489 1.00 97.88 79 LEU A C 1
ATOM 565 O O . LEU A 1 79 ? -4.167 -3.735 6.275 1.00 97.88 79 LEU A O 1
ATOM 569 N N . GLY A 1 80 ? -3.661 -2.054 7.680 1.00 97.12 80 GLY A N 1
ATOM 570 C CA . GLY A 1 80 ? -4.375 -2.588 8.834 1.00 97.12 80 GLY A CA 1
ATOM 571 C C . GLY A 1 80 ? -5.751 -1.957 9.015 1.00 97.12 80 GLY A C 1
ATOM 572 O O . GLY A 1 80 ? -5.991 -0.799 8.664 1.00 97.12 80 GLY A O 1
ATOM 573 N N . TYR A 1 81 ? -6.655 -2.745 9.592 1.00 96.31 81 TYR A N 1
ATOM 574 C CA . TYR A 1 81 ? -8.054 -2.393 9.796 1.00 96.31 81 TYR A CA 1
ATOM 575 C C . TYR A 1 81 ? -8.518 -2.860 11.186 1.00 96.31 81 TYR A C 1
ATOM 577 O O . TYR A 1 81 ? -8.058 -3.905 11.644 1.00 96.31 81 TYR A O 1
ATOM 585 N N . PRO A 1 82 ? -9.467 -2.168 11.843 1.00 93.06 82 PRO A N 1
ATOM 586 C CA . PRO A 1 82 ? -9.896 -2.525 13.200 1.00 93.06 82 PRO A CA 1
ATOM 587 C C . PRO A 1 82 ? -10.565 -3.901 13.331 1.00 93.06 82 PRO A C 1
ATOM 589 O O . PRO A 1 82 ? -10.387 -4.567 14.341 1.00 93.06 82 PRO A O 1
ATOM 592 N N . ASN A 1 83 ? -11.330 -4.332 12.319 1.00 92.38 83 ASN A N 1
ATOM 593 C CA . ASN A 1 83 ? -12.231 -5.494 12.414 1.00 92.38 83 ASN A CA 1
ATOM 594 C C . ASN A 1 83 ? -12.040 -6.507 11.274 1.00 92.38 83 ASN A C 1
ATOM 596 O O . ASN A 1 83 ? -12.984 -7.195 10.885 1.00 92.38 83 ASN A O 1
ATOM 600 N N . ARG A 1 84 ? -10.851 -6.560 10.666 1.00 92.56 84 ARG A N 1
ATOM 601 C CA . ARG A 1 84 ? -10.549 -7.513 9.588 1.00 92.56 84 ARG A CA 1
ATOM 602 C C . ARG A 1 84 ? -9.042 -7.747 9.459 1.00 92.56 84 ARG A C 1
ATOM 604 O O . ARG A 1 84 ? -8.269 -6.890 9.886 1.00 92.56 84 ARG A O 1
ATOM 611 N N . PRO A 1 85 ? -8.625 -8.864 8.838 1.00 94.69 85 PRO A N 1
ATOM 612 C CA . PRO A 1 85 ? -7.219 -9.105 8.543 1.00 94.69 85 PRO A CA 1
ATOM 613 C C . PRO A 1 85 ? -6.596 -7.965 7.721 1.00 94.69 85 PRO A C 1
ATOM 615 O O . PRO A 1 85 ? -7.304 -7.337 6.921 1.00 94.69 85 PRO A O 1
ATOM 618 N N . PRO A 1 86 ? -5.289 -7.702 7.895 1.00 95.94 86 PRO A N 1
ATOM 619 C CA . PRO A 1 86 ? -4.591 -6.709 7.097 1.00 95.94 86 PRO A CA 1
ATOM 620 C C . PRO A 1 86 ? -4.566 -7.108 5.619 1.00 95.94 86 PRO A C 1
ATOM 622 O O . PRO A 1 86 ? -4.491 -8.291 5.281 1.00 95.94 86 PRO A O 1
ATOM 625 N N . ALA A 1 87 ? -4.597 -6.112 4.738 1.00 96.38 87 ALA A N 1
ATOM 626 C CA . ALA A 1 87 ? -4.369 -6.309 3.315 1.00 96.38 87 ALA A CA 1
ATOM 627 C C . ALA A 1 87 ? -2.878 -6.137 3.016 1.00 96.38 87 ALA A C 1
ATOM 629 O O . ALA A 1 87 ? -2.283 -5.116 3.363 1.00 96.38 87 ALA A O 1
ATOM 630 N N . VAL A 1 88 ? -2.285 -7.138 2.372 1.00 96.00 88 VAL A N 1
ATOM 631 C CA . VAL A 1 88 ? -0.915 -7.075 1.857 1.00 96.00 88 VAL A CA 1
ATOM 632 C C . VAL A 1 88 ? -0.983 -6.710 0.387 1.00 96.00 88 VAL A C 1
ATOM 634 O O . VAL A 1 88 ? -1.687 -7.372 -0.376 1.00 96.00 88 VAL A O 1
ATOM 637 N N . VAL A 1 89 ? -0.271 -5.656 0.007 1.00 94.00 89 VAL A N 1
ATOM 638 C CA . VAL A 1 89 ? -0.186 -5.177 -1.368 1.00 94.00 89 VAL A CA 1
ATOM 639 C C . VAL A 1 89 ? 1.251 -5.314 -1.843 1.00 94.00 89 VAL A C 1
ATOM 641 O O . VAL A 1 89 ? 2.175 -4.755 -1.241 1.00 94.00 89 VAL A O 1
ATOM 644 N N . THR A 1 90 ? 1.433 -6.056 -2.925 1.00 89.50 90 THR A N 1
ATOM 645 C CA . THR A 1 90 ? 2.718 -6.224 -3.601 1.00 89.50 90 THR A CA 1
ATOM 646 C C . THR A 1 90 ? 2.759 -5.349 -4.843 1.00 89.50 90 THR A C 1
ATOM 648 O O . THR A 1 90 ? 1.729 -5.056 -5.450 1.00 89.50 90 THR A O 1
ATOM 651 N N . VAL A 1 91 ? 3.957 -4.896 -5.206 1.00 83.06 91 VAL A N 1
ATOM 652 C CA . VAL A 1 91 ? 4.187 -4.081 -6.402 1.00 83.06 91 VAL A CA 1
ATOM 653 C C . VAL A 1 91 ? 5.276 -4.737 -7.226 1.00 83.06 91 VAL A C 1
ATOM 655 O O . VAL A 1 91 ? 6.352 -5.035 -6.711 1.00 83.06 91 VAL A O 1
ATOM 658 N N . GLY A 1 92 ? 5.018 -4.931 -8.512 1.00 77.19 92 GLY A N 1
ATOM 659 C CA . GLY A 1 92 ? 6.001 -5.487 -9.432 1.00 77.19 92 GLY A CA 1
ATOM 660 C C . GLY A 1 92 ? 5.561 -5.316 -10.876 1.00 77.19 92 GLY A C 1
ATOM 661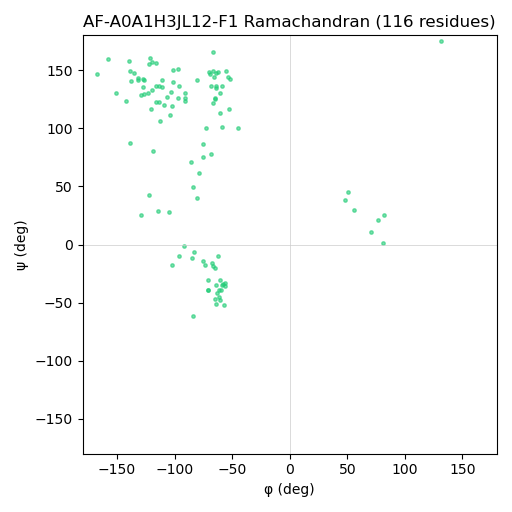 O O . GLY A 1 92 ? 4.371 -5.364 -11.161 1.00 77.19 92 GLY A O 1
ATOM 662 N N . CYS A 1 93 ? 6.512 -5.126 -11.795 1.00 72.69 93 CYS A N 1
ATOM 663 C CA . CYS A 1 93 ? 6.253 -5.222 -13.237 1.00 72.69 93 CYS A CA 1
ATOM 664 C C . CYS A 1 93 ? 5.046 -4.398 -13.743 1.00 72.69 93 CYS A C 1
ATOM 666 O O . CYS A 1 93 ? 4.193 -4.905 -14.464 1.00 72.69 93 CYS A O 1
ATOM 668 N N . GLY A 1 94 ? 4.929 -3.139 -13.302 1.00 75.19 94 GLY A N 1
ATOM 669 C CA . GLY A 1 94 ? 3.809 -2.268 -13.690 1.00 75.19 94 GLY A CA 1
ATOM 670 C C . GLY A 1 94 ? 2.456 -2.661 -13.083 1.00 75.19 94 GLY A C 1
ATOM 671 O O . GLY A 1 94 ? 1.430 -2.111 -13.470 1.00 75.19 94 GLY A O 1
ATOM 672 N N . THR A 1 95 ? 2.435 -3.585 -12.122 1.00 82.88 95 THR A N 1
ATOM 673 C CA . THR A 1 95 ? 1.226 -4.048 -11.437 1.00 82.88 95 THR A CA 1
ATOM 674 C C . THR A 1 95 ? 1.300 -3.851 -9.931 1.00 82.88 95 THR A C 1
ATOM 676 O O . THR A 1 95 ? 2.381 -3.800 -9.334 1.00 82.88 95 THR A O 1
ATOM 679 N N . VAL A 1 96 ? 0.121 -3.760 -9.322 1.00 87.50 96 VAL A N 1
ATOM 680 C CA . VAL A 1 96 ? -0.077 -3.866 -7.880 1.00 87.50 96 VAL A CA 1
ATOM 681 C C . VAL A 1 96 ? -1.147 -4.902 -7.596 1.00 87.50 96 VAL A C 1
ATOM 683 O O . VAL A 1 96 ? -2.185 -4.925 -8.258 1.00 87.50 96 VAL A O 1
ATOM 686 N N . GLU A 1 97 ? -0.896 -5.768 -6.624 1.00 90.88 97 GLU A N 1
ATOM 687 C CA . GLU A 1 97 ? -1.765 -6.905 -6.336 1.00 90.88 97 GLU A CA 1
ATOM 688 C C . GLU A 1 97 ? -2.083 -7.000 -4.848 1.00 90.88 97 GLU A C 1
ATOM 690 O O . GLU A 1 97 ? -1.223 -6.770 -3.999 1.00 90.88 97 GLU A O 1
ATOM 695 N N . SER A 1 98 ? -3.324 -7.366 -4.528 1.00 93.38 98 SER A N 1
ATOM 696 C CA . SER A 1 98 ? -3.734 -7.746 -3.179 1.00 93.38 98 SER A CA 1
ATOM 697 C C . SER A 1 98 ? -4.888 -8.738 -3.230 1.00 93.38 98 SER A C 1
ATOM 699 O O . SER A 1 98 ? -5.875 -8.513 -3.928 1.00 93.38 98 SER A O 1
ATOM 701 N N . GLY A 1 99 ? -4.778 -9.852 -2.499 1.00 89.38 99 GLY A N 1
ATOM 702 C CA . GLY A 1 99 ? -5.865 -10.832 -2.373 1.00 89.38 99 GLY A CA 1
ATOM 703 C C . GLY A 1 99 ? -6.384 -11.391 -3.707 1.00 89.38 99 GLY A C 1
ATOM 704 O O . GLY A 1 99 ? -7.569 -11.700 -3.810 1.00 89.38 99 GLY A O 1
ATOM 705 N N . GLY A 1 100 ? -5.529 -11.480 -4.733 1.00 86.94 100 GLY A N 1
ATOM 706 C CA . GLY A 1 100 ? -5.891 -11.924 -6.084 1.00 86.94 100 GLY A CA 1
ATOM 707 C C . GLY A 1 100 ? -6.537 -10.855 -6.977 1.00 86.94 100 GLY A C 1
ATOM 708 O O . GLY A 1 100 ? -6.886 -11.163 -8.117 1.00 86.94 100 GLY A O 1
ATOM 709 N N . VAL A 1 101 ? -6.693 -9.617 -6.498 1.00 90.62 101 VAL A N 1
ATOM 710 C CA . VAL A 1 101 ? -7.072 -8.456 -7.318 1.00 90.62 101 VAL A CA 1
ATOM 711 C C . VAL A 1 101 ? -5.802 -7.786 -7.825 1.00 90.62 101 VAL A C 1
ATOM 713 O O . VAL A 1 101 ? -4.910 -7.490 -7.035 1.00 90.62 101 VAL A O 1
ATOM 716 N N . VAL A 1 102 ? -5.738 -7.515 -9.129 1.00 88.00 102 VAL A N 1
ATOM 717 C CA . VAL A 1 102 ? -4.576 -6.911 -9.797 1.00 88.00 102 VAL A CA 1
ATOM 718 C C . VAL A 1 102 ? -4.987 -5.588 -10.427 1.00 88.00 102 VAL A C 1
ATOM 720 O O . VAL A 1 102 ? -6.008 -5.521 -11.110 1.00 88.00 102 VAL A O 1
ATOM 723 N N . ARG A 1 103 ? -4.183 -4.546 -10.215 1.00 87.94 103 ARG A N 1
ATOM 724 C CA . ARG A 1 103 ? -4.279 -3.255 -10.903 1.00 87.94 103 ARG A CA 1
ATOM 725 C C . ARG A 1 103 ? -2.975 -2.938 -11.624 1.00 87.94 103 ARG A C 1
ATOM 727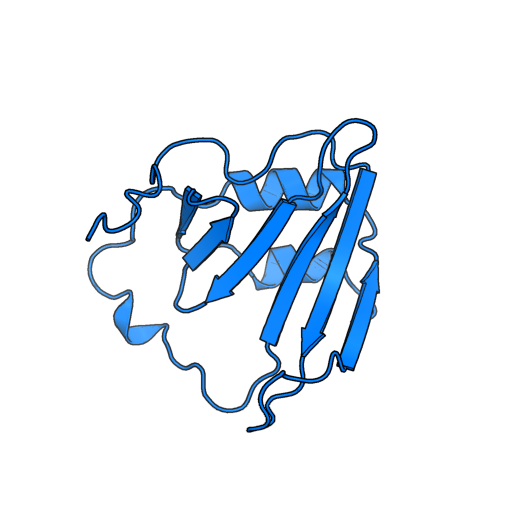 O O . ARG A 1 103 ? -1.927 -3.490 -11.293 1.00 87.94 103 ARG A O 1
ATOM 734 N N . TYR A 1 104 ? -3.047 -2.036 -12.588 1.00 84.56 104 TYR A N 1
ATOM 735 C CA . TYR A 1 104 ? -1.955 -1.674 -13.486 1.00 84.56 104 TYR A CA 1
ATOM 736 C C . TYR A 1 104 ? -1.541 -0.219 -13.285 1.00 84.56 104 TYR A C 1
ATOM 738 O O . TYR A 1 104 ? -2.328 0.580 -12.782 1.00 84.56 104 TYR A O 1
ATOM 746 N N . ASP A 1 105 ? -0.303 0.112 -13.652 1.00 77.19 105 ASP A N 1
ATOM 747 C CA . ASP A 1 105 ? 0.252 1.472 -13.660 1.00 77.19 105 ASP A CA 1
ATOM 748 C C . ASP A 1 105 ? -0.002 2.257 -12.367 1.00 77.19 105 ASP A C 1
ATOM 750 O O . ASP A 1 105 ? -0.273 3.460 -12.380 1.00 77.19 105 ASP A O 1
ATOM 754 N N . ALA A 1 106 ? 0.076 1.579 -11.216 1.00 75.81 106 ALA A N 1
ATOM 755 C CA . ALA A 1 106 ? -0.101 2.265 -9.949 1.00 75.81 106 ALA A CA 1
ATOM 756 C C . ALA A 1 106 ? 0.947 3.379 -9.819 1.00 75.81 106 ALA A C 1
ATOM 758 O O . ALA A 1 106 ? 2.131 3.149 -10.099 1.00 75.81 106 ALA A O 1
A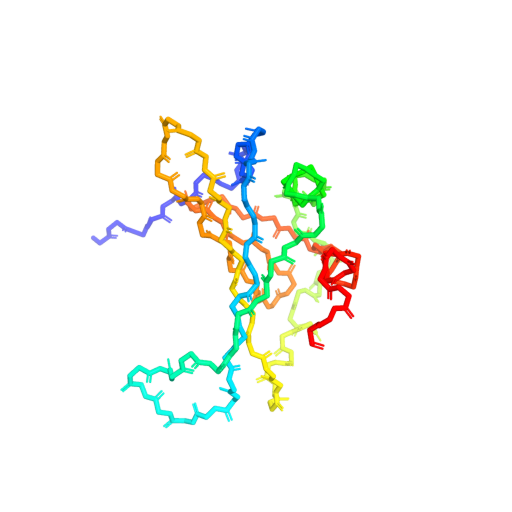TOM 759 N N . PRO A 1 107 ? 0.551 4.577 -9.360 1.00 77.94 107 PRO A N 1
ATOM 760 C CA . PRO A 1 107 ? 1.440 5.725 -9.313 1.00 77.94 107 PRO A CA 1
ATOM 761 C C . PRO A 1 107 ? 2.427 5.575 -8.147 1.00 77.94 107 PRO A C 1
ATOM 763 O O . PRO A 1 107 ? 2.293 6.222 -7.113 1.00 77.94 107 PRO A O 1
ATOM 766 N N . LEU A 1 108 ? 3.440 4.710 -8.289 1.00 84.31 108 LEU A N 1
ATOM 767 C CA . LEU A 1 108 ? 4.356 4.327 -7.207 1.00 84.31 108 LEU A CA 1
ATOM 768 C C . LEU A 1 108 ? 5.048 5.540 -6.573 1.00 84.31 108 LEU A C 1
ATOM 770 O O . LEU A 1 108 ? 5.245 5.576 -5.364 1.00 84.31 108 LEU A O 1
ATOM 774 N N . LYS A 1 109 ? 5.376 6.566 -7.366 1.00 85.25 109 LYS A N 1
ATOM 775 C CA . LYS A 1 109 ? 5.927 7.825 -6.847 1.00 85.25 109 LYS A CA 1
ATOM 776 C C . LYS A 1 109 ? 4.956 8.527 -5.889 1.00 85.25 109 LYS A C 1
ATOM 778 O O . LYS A 1 109 ? 5.384 8.987 -4.834 1.00 85.25 109 LYS A O 1
ATOM 783 N N . GLU A 1 110 ? 3.680 8.613 -6.255 1.00 90.19 110 GLU A N 1
ATOM 784 C CA . GLU A 1 110 ? 2.632 9.218 -5.422 1.00 90.19 110 GLU A CA 1
ATOM 785 C C . GLU A 1 110 ? 2.321 8.336 -4.213 1.00 90.19 110 GLU A C 1
ATOM 787 O O . GLU A 1 110 ? 2.198 8.834 -3.098 1.00 90.19 110 GLU A O 1
ATOM 792 N N . LEU A 1 111 ? 2.299 7.016 -4.406 1.00 90.25 111 LEU A N 1
ATOM 793 C CA . LEU A 1 111 ? 2.117 6.048 -3.331 1.00 90.25 111 LEU A CA 1
ATOM 794 C C . LEU A 1 111 ? 3.234 6.166 -2.289 1.00 90.25 111 LEU A C 1
ATOM 796 O O . LEU A 1 111 ? 2.970 6.286 -1.098 1.00 90.25 111 LEU A O 1
ATOM 800 N N . LEU A 1 112 ? 4.494 6.217 -2.710 1.00 91.25 112 LEU A N 1
ATOM 801 C CA . LEU A 1 112 ? 5.616 6.358 -1.786 1.00 91.25 112 LEU A CA 1
ATOM 802 C C . LEU A 1 112 ? 5.639 7.722 -1.072 1.00 91.25 112 LEU A C 1
ATOM 804 O O . LEU A 1 112 ? 6.261 7.837 -0.015 1.00 91.25 112 LEU A O 1
ATOM 808 N N . ALA A 1 113 ? 4.944 8.748 -1.579 1.00 93.88 113 ALA A N 1
ATOM 809 C CA . ALA A 1 113 ? 4.860 10.059 -0.928 1.00 93.88 113 ALA A CA 1
ATOM 810 C C . ALA A 1 113 ? 4.134 10.020 0.431 1.00 93.88 113 ALA A C 1
ATOM 812 O O . ALA A 1 113 ? 4.377 10.886 1.275 1.00 93.88 113 ALA A O 1
ATOM 813 N N . PHE A 1 114 ? 3.322 8.990 0.695 1.00 94.69 114 PHE A N 1
ATOM 814 C CA . PHE A 1 114 ? 2.707 8.768 2.010 1.00 94.69 114 PHE A CA 1
ATOM 815 C C . PHE A 1 114 ? 3.727 8.409 3.110 1.00 94.69 114 PHE A C 1
ATOM 817 O O . PHE A 1 114 ? 3.420 8.559 4.297 1.00 94.69 114 PHE A O 1
ATOM 824 N N . TRP A 1 115 ? 4.950 8.015 2.726 1.00 95.12 115 TRP A N 1
ATOM 825 C CA . TRP A 1 115 ? 6.083 7.707 3.605 1.00 95.12 115 TRP A CA 1
ATOM 826 C C . TRP A 1 115 ? 7.266 8.651 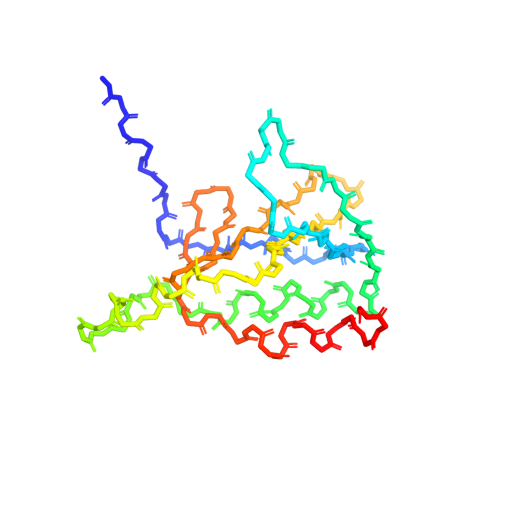3.323 1.00 95.12 115 TRP A C 1
ATOM 828 O O . TRP A 1 115 ? 8.209 8.285 2.614 1.00 95.12 115 TRP A O 1
ATOM 838 N N . PRO A 1 116 ? 7.245 9.887 3.855 1.00 86.06 116 PRO A N 1
ATOM 839 C CA . PRO A 1 116 ? 8.277 10.886 3.563 1.00 86.06 116 PRO A CA 1
ATOM 840 C C . PRO A 1 116 ? 9.627 10.615 4.242 1.00 86.06 116 PRO A C 1
ATOM 842 O O . PRO A 1 116 ? 10.626 11.171 3.810 1.00 86.06 116 PRO A O 1
ATOM 845 N N . ASN A 1 117 ? 9.661 9.762 5.271 1.00 82.56 117 ASN A N 1
ATOM 846 C CA . ASN A 1 117 ? 10.874 9.403 6.015 1.00 82.56 117 ASN A CA 1
ATOM 847 C C . ASN A 1 117 ? 11.381 7.990 5.655 1.00 82.56 117 ASN A C 1
ATOM 849 O O . ASN A 1 117 ? 11.909 7.305 6.531 1.00 82.56 117 ASN A O 1
ATOM 853 N N . ARG A 1 118 ? 11.110 7.519 4.430 1.00 76.94 118 ARG A N 1
ATOM 854 C CA . ARG A 1 118 ? 11.586 6.217 3.937 1.00 76.94 118 ARG A CA 1
ATOM 855 C C . ARG A 1 118 ? 13.076 6.246 3.601 1.00 76.94 118 ARG A C 1
ATOM 857 O O . ARG A 1 118 ? 13.499 7.271 3.023 1.00 76.94 118 ARG A O 1
#

Secondary structure (DSSP, 8-state):
-------SSS-SS-S--SEEEEEEE---S-SSPPP-EEEE-S-HHHHHHHHTTS-SSPPSS-GGGG----S--EEEEEEEETTEEEEEEEEETTEEEETTEEEES--HHHHHTT-TT-

Radius of gyration: 14.45 Å; Cα contacts (8 Å, |Δi|>4): 220; chains: 1; bounding box: 33×39×39 Å

Sequence (118 aa):
MDVLKGTRTGTLVAPGATTALLCVYPFVSTDPMPLGKTHTAKDPAGVAKLLNTAPDTPPAPNLDSSCLAGGKEQYLFVLGYPNRPPAVVTVGCGTVESGGVVRYDAPLKELLAFWPNR

pLDDT: mean 81.56, std 16.51, range [31.23, 97.88]

Foldseek 3Di:
DDPPQLPQDDQQDDAAFPWKKKFKFFPDPDPVGDTDDIFTFPDLRVLSVLLRVFASDEPPDPLVVQQPPPGDIFIWMWTDHDPDHIWIWGDGSQWIHTPSHIGGNRVVVVSCVRGPPD

Solvent-accessible surface area (backbone atoms only — not comparable to full-atom values): 6929 Å² total; per-residue (Å²): 134,83,76,80,76,43,53,50,70,74,79,42,51,70,80,73,27,76,36,29,36,43,38,36,27,63,73,60,101,47,90,80,68,63,79,66,49,76,42,67,39,82,46,22,44,56,52,35,53,57,62,54,68,28,42,66,60,77,71,87,90,57,54,77,80,54,53,75,88,71,90,54,70,45,59,38,38,39,36,32,40,97,90,53,83,62,48,58,36,45,63,53,58,52,32,35,36,21,95,47,19,43,28,21,69,54,60,56,73,66,59,49,58,42,38,84,89,111

Mean predicted aligned error: 7.47 Å

Organism: NCBI:txid405436

Nearest PDB structures (foldseek):
  4hx3-assembly3_J  TM=4.065E-01  e=3.661E-01  Streptomyces caespitosus
  4hx3-assembly1_D  TM=3.821E-01  e=3.244E-01  Streptomyces caespitosus
  3sic-assembly1_I-2  TM=2.844E-01  e=3.661E-01  unclassified
  3orq-assembly1_B  TM=5.271E-01  e=6.300E+00  Staphylococcus aureus subsp. aureus str. Newman
  2tld-assembly1_I  TM=2.969E-01  e=8.545E-01  unclassified